Protein AF-A0A9D6QHA3-F1 (afdb_monomer_lite)

Foldseek 3Di:
DDDDLVVQLVCQQPNDDPGHHCNPVADSVRSSVVSVVVVVVVVVVVVVVVVVVPDPDDDDPPVPDDPPPDDPDDDD

Radius of gyration: 21.06 Å; chains: 1; bounding box: 57×30×45 Å

Secondary structure (DSSP, 8-state):
-PPPHHHHHHHHHH-BTTBPP-TTTS-HHHHHHHHHHHHHHHHHHHHHHHHHTTS--PPP----------------

pLDDT: mean 73.37, std 17.14, range [43.97, 90.88]

Structure (mmCIF, N/CA/C/O backbone):
data_AF-A0A9D6QHA3-F1
#
_entry.id   AF-A0A9D6QHA3-F1
#
loop_
_atom_site.group_PDB
_atom_site.id
_atom_site.type_symbol
_atom_site.label_atom_id
_atom_site.label_alt_id
_atom_site.label_comp_id
_atom_site.label_asym_id
_atom_site.label_entity_id
_atom_site.label_seq_id
_atom_site.pdbx_PDB_ins_code
_atom_site.Cartn_x
_atom_site.Cartn_y
_atom_site.Cartn_z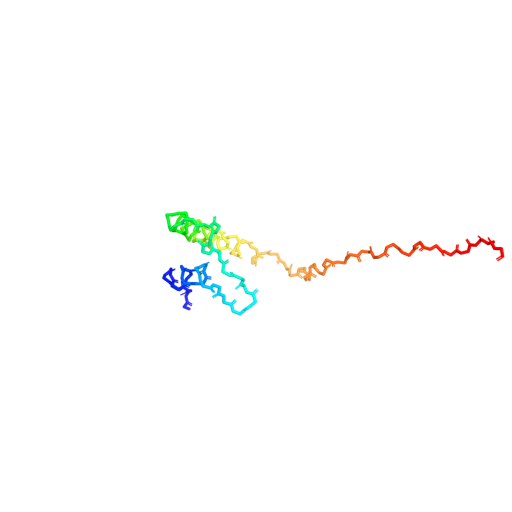
_atom_site.occupancy
_atom_site.B_iso_or_equiv
_atom_site.auth_seq_id
_atom_site.auth_comp_id
_atom_site.auth_asym_id
_atom_site.auth_atom_id
_atom_site.pdbx_PDB_model_num
ATOM 1 N N . VAL A 1 1 ? -16.184 12.143 -0.224 1.00 45.12 1 VAL A N 1
ATOM 2 C CA . VAL A 1 1 ? -15.856 11.233 -1.350 1.00 45.12 1 VAL A CA 1
ATOM 3 C C . VAL A 1 1 ? -14.522 10.573 -1.049 1.00 45.12 1 VAL A C 1
ATOM 5 O O . VAL A 1 1 ? -13.520 11.269 -0.965 1.00 45.12 1 VAL A O 1
ATOM 8 N N . GLY A 1 2 ? -14.527 9.270 -0.757 1.00 69.38 2 GLY A N 1
ATOM 9 C CA . GLY A 1 2 ? -13.310 8.525 -0.420 1.00 69.38 2 GLY A CA 1
ATOM 10 C C . GLY A 1 2 ? -12.378 8.385 -1.624 1.00 69.38 2 GLY A C 1
ATOM 11 O O . GLY A 1 2 ? -12.836 8.350 -2.766 1.00 69.38 2 GLY A O 1
ATOM 12 N N . ILE A 1 3 ? -11.073 8.305 -1.366 1.00 76.88 3 ILE A N 1
ATOM 13 C CA . ILE A 1 3 ? -10.049 8.084 -2.396 1.00 76.88 3 ILE A CA 1
ATOM 14 C C . ILE A 1 3 ? -10.395 6.802 -3.170 1.00 76.88 3 ILE A C 1
ATOM 16 O O . ILE A 1 3 ? -10.752 5.798 -2.553 1.00 76.88 3 ILE A O 1
ATOM 20 N N . LYS A 1 4 ? -10.318 6.830 -4.504 1.00 86.50 4 LYS A N 1
ATOM 21 C CA . LYS A 1 4 ? -10.535 5.650 -5.361 1.00 86.50 4 LYS A CA 1
ATOM 22 C C . LYS A 1 4 ? -9.353 4.686 -5.236 1.00 86.50 4 LYS A C 1
ATOM 24 O O . LYS A 1 4 ? -8.210 5.127 -5.168 1.00 86.50 4 LYS A O 1
ATOM 29 N N . ASP A 1 5 ? -9.614 3.385 -5.238 1.00 86.31 5 ASP A N 1
ATOM 30 C CA . ASP A 1 5 ? -8.596 2.316 -5.206 1.00 86.31 5 ASP A CA 1
ATOM 31 C C . ASP A 1 5 ? -7.512 2.494 -6.283 1.00 86.31 5 ASP A C 1
ATOM 33 O O . ASP A 1 5 ? -6.326 2.484 -5.954 1.00 86.31 5 ASP A O 1
ATOM 37 N N . GLY A 1 6 ? -7.891 2.785 -7.530 1.00 88.38 6 GLY A N 1
ATOM 38 C CA . GLY A 1 6 ? -6.935 3.075 -8.604 1.00 88.38 6 GLY A CA 1
ATOM 39 C C . GLY A 1 6 ? -6.020 4.278 -8.326 1.00 88.38 6 GLY A C 1
ATOM 40 O O . GLY A 1 6 ? -4.850 4.271 -8.710 1.00 88.38 6 GLY A O 1
ATOM 41 N N . GLN A 1 7 ? -6.502 5.288 -7.594 1.00 88.62 7 GLN A N 1
ATOM 42 C CA . GLN A 1 7 ? -5.672 6.426 -7.189 1.00 88.62 7 GLN A CA 1
ATOM 43 C C . GLN A 1 7 ? -4.668 6.018 -6.104 1.00 88.62 7 GLN A C 1
ATOM 45 O O . GLN A 1 7 ? -3.522 6.453 -6.146 1.00 88.62 7 GLN A O 1
ATOM 50 N N . ILE A 1 8 ? -5.058 5.141 -5.173 1.00 87.00 8 ILE A N 1
ATOM 51 C CA . ILE A 1 8 ? -4.140 4.583 -4.167 1.00 87.00 8 ILE A CA 1
ATOM 52 C C . ILE A 1 8 ? -3.060 3.746 -4.859 1.00 87.00 8 ILE A C 1
ATOM 54 O O . ILE A 1 8 ? -1.879 3.910 -4.563 1.00 87.00 8 ILE A O 1
ATOM 58 N N . PHE A 1 9 ? -3.437 2.918 -5.837 1.00 89.62 9 PHE A N 1
ATOM 59 C CA . PHE A 1 9 ? -2.480 2.146 -6.631 1.00 89.62 9 PHE A CA 1
ATOM 60 C C . PHE A 1 9 ? -1.466 3.050 -7.345 1.00 89.62 9 PHE A C 1
ATOM 62 O O . PHE A 1 9 ? -0.265 2.769 -7.330 1.00 89.62 9 PHE A O 1
ATOM 69 N N . HIS A 1 10 ? -1.933 4.156 -7.934 1.00 90.50 10 HIS A N 1
ATOM 70 C CA . HIS A 1 10 ? -1.064 5.137 -8.577 1.00 90.50 10 HIS A CA 1
ATOM 71 C C . HIS A 1 10 ? -0.099 5.781 -7.574 1.00 90.50 10 HIS A C 1
ATOM 73 O O . HIS A 1 10 ? 1.096 5.833 -7.843 1.00 90.50 10 HIS A O 1
ATOM 79 N N . ILE A 1 11 ? -0.582 6.199 -6.400 1.00 90.44 11 ILE A N 1
ATOM 80 C CA . ILE A 1 11 ? 0.245 6.818 -5.352 1.00 90.44 11 ILE A CA 1
ATOM 81 C C . ILE A 1 11 ? 1.307 5.844 -4.826 1.00 90.44 11 ILE A C 1
ATOM 83 O O . ILE A 1 11 ? 2.460 6.225 -4.679 1.00 90.44 11 ILE A O 1
ATOM 87 N N . VAL A 1 12 ? 0.965 4.576 -4.585 1.00 88.06 12 VAL A N 1
ATOM 88 C CA . VAL A 1 12 ? 1.947 3.566 -4.142 1.00 88.06 12 VAL A CA 1
ATOM 89 C C . VAL A 1 12 ? 2.990 3.302 -5.233 1.00 88.06 12 VAL A C 1
ATOM 91 O O . VAL A 1 12 ? 4.169 3.099 -4.947 1.00 88.06 12 VAL A O 1
ATOM 94 N N . THR A 1 13 ? 2.569 3.334 -6.498 1.00 88.25 13 THR A N 1
ATOM 95 C CA . THR A 1 13 ? 3.448 3.064 -7.639 1.00 88.25 13 THR A CA 1
ATOM 96 C C . THR A 1 13 ? 4.377 4.232 -7.947 1.00 88.25 13 THR A C 1
ATOM 98 O O . THR 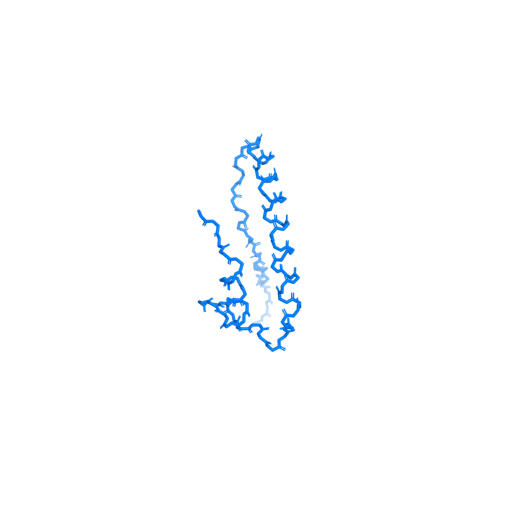A 1 13 ? 5.572 4.023 -8.093 1.00 88.25 13 THR A O 1
ATOM 101 N N . TYR A 1 14 ? 3.873 5.456 -8.044 1.00 90.00 14 TYR A N 1
ATOM 102 C CA . TYR A 1 14 ? 4.652 6.610 -8.507 1.00 90.00 14 TYR A CA 1
ATOM 103 C C . TYR A 1 14 ? 5.065 7.558 -7.381 1.00 90.00 14 TYR A C 1
ATOM 105 O O . TYR A 1 14 ? 5.883 8.446 -7.597 1.00 90.00 14 TYR A O 1
ATOM 113 N N . GLY A 1 15 ? 4.551 7.348 -6.171 1.00 88.69 15 GLY A N 1
ATOM 114 C CA . GLY A 1 15 ? 4.645 8.325 -5.097 1.00 88.69 15 GLY A CA 1
ATOM 115 C C . GLY A 1 15 ? 3.640 9.465 -5.279 1.00 88.69 15 GLY A C 1
ATOM 116 O O . GLY A 1 15 ? 2.962 9.591 -6.302 1.00 88.69 15 GLY A O 1
ATOM 117 N N . GLN A 1 16 ? 3.516 10.308 -4.258 1.00 89.31 16 GLN A N 1
ATOM 118 C CA . GLN A 1 16 ? 2.758 11.557 -4.333 1.00 89.31 16 GLN A CA 1
ATOM 119 C C . GLN A 1 16 ? 3.275 12.543 -3.285 1.00 89.31 16 GLN A C 1
ATOM 121 O O . GLN A 1 16 ? 3.368 12.206 -2.105 1.00 89.31 16 GLN A O 1
ATOM 126 N N . LYS A 1 17 ? 3.529 13.794 -3.692 1.00 88.12 17 LYS A N 1
ATOM 127 C CA . LYS A 1 17 ? 4.087 14.843 -2.817 1.00 88.12 17 LYS A CA 1
ATOM 128 C C . LYS A 1 17 ? 5.393 14.354 -2.171 1.00 88.12 17 LYS A C 1
ATOM 130 O O . LYS A 1 17 ? 6.329 14.038 -2.891 1.00 88.12 17 LYS A O 1
ATOM 135 N N . ASN A 1 18 ? 5.433 14.247 -0.843 1.00 90.38 18 ASN A N 1
ATOM 136 C CA . ASN A 1 18 ? 6.596 13.768 -0.092 1.00 90.38 18 ASN A CA 1
ATOM 137 C C . ASN A 1 18 ? 6.647 12.237 0.057 1.00 90.38 18 ASN A C 1
ATOM 139 O O . ASN A 1 18 ? 7.577 11.719 0.669 1.00 90.38 18 ASN A O 1
ATOM 143 N N . MET A 1 19 ? 5.658 11.500 -0.456 1.00 87.75 19 MET A N 1
ATOM 144 C CA . MET A 1 19 ? 5.665 10.038 -0.442 1.00 87.75 19 MET A CA 1
ATOM 145 C C . MET A 1 19 ? 6.468 9.519 -1.637 1.00 87.75 19 MET A C 1
ATOM 147 O O . MET A 1 19 ? 6.094 9.776 -2.782 1.00 87.75 19 MET A O 1
ATOM 151 N N . ALA A 1 20 ? 7.552 8.787 -1.364 1.00 87.06 20 ALA A N 1
ATOM 152 C CA . ALA A 1 20 ? 8.385 8.157 -2.385 1.00 87.06 20 ALA A CA 1
ATOM 153 C C . ALA A 1 20 ? 7.638 7.043 -3.141 1.00 87.06 20 ALA A C 1
ATOM 155 O O . ALA A 1 20 ? 6.621 6.521 -2.681 1.00 87.06 20 ALA A O 1
ATOM 156 N N . SER A 1 21 ? 8.162 6.663 -4.308 1.00 88.44 21 SER A N 1
ATOM 157 C CA . SER A 1 21 ? 7.668 5.508 -5.059 1.00 88.44 21 SER A CA 1
ATOM 158 C C . SER A 1 21 ? 8.038 4.202 -4.352 1.00 88.44 21 SER A C 1
ATOM 160 O O . SER A 1 21 ? 9.195 3.979 -3.996 1.00 88.44 21 SER A O 1
ATOM 162 N N . TYR A 1 22 ? 7.063 3.302 -4.218 1.00 86.69 22 TYR A N 1
ATOM 163 C CA . TYR A 1 22 ? 7.267 1.942 -3.710 1.00 86.69 22 TYR A CA 1
ATOM 164 C C . TYR A 1 22 ? 7.262 0.902 -4.836 1.00 86.69 22 TYR A C 1
ATOM 166 O O . TYR A 1 22 ? 7.087 -0.293 -4.588 1.00 86.69 22 TYR A O 1
ATOM 174 N N . ALA A 1 23 ? 7.455 1.332 -6.090 1.00 83.19 23 ALA A N 1
ATOM 175 C CA . ALA A 1 23 ? 7.341 0.444 -7.241 1.00 83.19 23 ALA A CA 1
ATOM 176 C C . ALA A 1 23 ? 8.365 -0.700 -7.242 1.00 83.19 23 ALA A C 1
ATOM 178 O O . ALA A 1 23 ? 8.044 -1.796 -7.695 1.00 83.19 23 ALA A O 1
ATOM 179 N N . THR A 1 24 ? 9.574 -0.451 -6.743 1.00 86.56 24 THR A N 1
ATOM 180 C CA . THR A 1 24 ? 10.670 -1.431 -6.699 1.00 86.56 24 THR A CA 1
ATOM 181 C C . THR A 1 24 ? 10.573 -2.388 -5.514 1.00 86.56 24 THR A C 1
ATOM 183 O O . THR A 1 24 ? 11.099 -3.491 -5.584 1.00 86.56 24 THR A O 1
ATOM 186 N N . GLN A 1 25 ? 9.900 -1.980 -4.435 1.00 86.12 25 GLN A N 1
ATOM 187 C CA . GLN A 1 25 ? 9.825 -2.742 -3.184 1.00 86.12 25 GLN A CA 1
ATOM 188 C C . GLN A 1 25 ? 8.572 -3.619 -3.099 1.00 86.12 25 GLN A C 1
ATOM 190 O O . GLN A 1 25 ? 8.569 -4.615 -2.384 1.00 86.12 25 GLN A O 1
ATOM 195 N N . VAL A 1 26 ? 7.502 -3.255 -3.814 1.00 86.25 26 VAL A N 1
ATOM 196 C CA . VAL A 1 26 ? 6.207 -3.940 -3.721 1.00 86.25 26 VAL A CA 1
ATOM 197 C C . VAL A 1 26 ? 5.765 -4.421 -5.098 1.00 86.25 26 VAL A C 1
ATOM 199 O O . VAL A 1 26 ?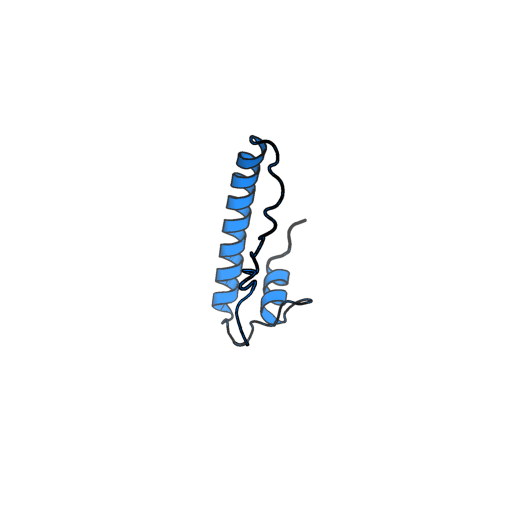 5.543 -3.616 -6.010 1.00 86.25 26 VAL A O 1
ATOM 202 N N . SER A 1 27 ? 5.575 -5.731 -5.233 1.00 90.00 27 SER A N 1
ATOM 203 C CA . SER A 1 27 ? 5.008 -6.369 -6.425 1.00 90.00 27 SER A CA 1
ATOM 204 C C . SER A 1 27 ? 3.578 -5.895 -6.693 1.00 90.00 27 SER A C 1
ATOM 206 O O . SER A 1 27 ? 2.851 -5.512 -5.779 1.00 90.00 27 SER A O 1
ATOM 208 N N . ARG A 1 28 ? 3.133 -5.930 -7.957 1.00 87.75 28 ARG A N 1
ATOM 209 C CA . ARG A 1 28 ? 1.776 -5.485 -8.341 1.00 87.75 28 ARG A CA 1
ATOM 210 C C . ARG A 1 28 ? 0.682 -6.183 -7.521 1.00 87.75 28 ARG A C 1
ATOM 212 O O . ARG A 1 28 ? -0.281 -5.525 -7.140 1.00 87.75 28 ARG A O 1
ATOM 219 N N . ASP A 1 29 ? 0.839 -7.479 -7.267 1.00 89.56 29 ASP A N 1
ATOM 220 C CA . ASP A 1 29 ? -0.121 -8.285 -6.507 1.00 89.56 29 ASP A CA 1
ATOM 221 C C . ASP A 1 29 ? -0.218 -7.827 -5.041 1.00 89.56 29 ASP A C 1
ATOM 223 O O . ASP A 1 29 ? -1.304 -7.534 -4.536 1.00 89.56 29 ASP A O 1
ATOM 227 N N . ASP A 1 30 ? 0.930 -7.623 -4.391 1.00 89.69 30 ASP A N 1
ATOM 228 C CA . ASP A 1 30 ? 0.995 -7.105 -3.023 1.00 89.69 30 ASP A CA 1
ATOM 229 C C . ASP A 1 30 ? 0.425 -5.692 -2.894 1.00 89.69 30 ASP A C 1
ATOM 231 O O . ASP A 1 30 ? -0.228 -5.386 -1.898 1.00 89.69 30 ASP A O 1
ATOM 235 N N . ARG A 1 31 ? 0.555 -4.837 -3.918 1.00 89.75 31 ARG A N 1
ATOM 236 C CA . ARG A 1 31 ? -0.085 -3.507 -3.900 1.00 89.75 31 ARG A CA 1
ATOM 237 C C . ARG A 1 31 ? -1.605 -3.611 -3.786 1.00 89.75 31 ARG A C 1
ATOM 239 O O . ARG A 1 31 ? -2.204 -2.847 -3.033 1.00 89.75 31 ARG A O 1
ATOM 246 N N . TRP A 1 32 ? -2.232 -4.556 -4.487 1.00 90.75 32 TRP A N 1
ATOM 247 C CA . TRP A 1 32 ? -3.678 -4.776 -4.382 1.00 90.75 32 TRP A CA 1
ATOM 248 C C . TRP A 1 32 ? -4.079 -5.315 -3.008 1.00 90.75 32 TRP A C 1
ATOM 250 O O . TRP A 1 32 ? -5.050 -4.826 -2.427 1.00 90.75 32 TRP A O 1
ATOM 260 N N . LYS A 1 33 ? -3.296 -6.239 -2.439 1.00 90.88 33 LYS A N 1
ATOM 261 C CA . LYS A 1 33 ? -3.504 -6.735 -1.067 1.00 90.88 33 LYS A CA 1
ATOM 262 C C . LYS A 1 33 ? -3.414 -5.612 -0.032 1.00 90.88 33 LYS A C 1
ATOM 264 O O . LYS A 1 33 ? -4.286 -5.507 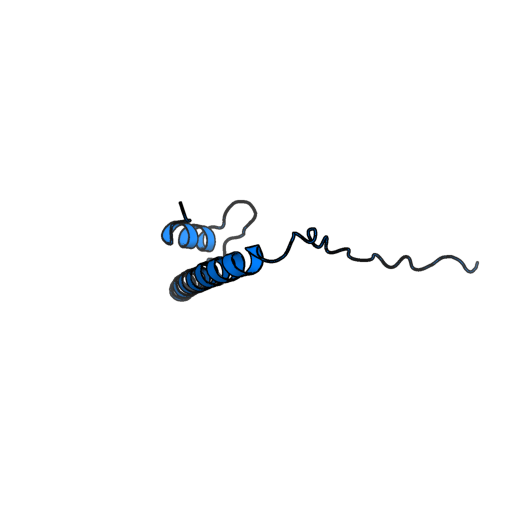0.830 1.00 90.88 33 LYS A O 1
ATOM 269 N N . VAL A 1 34 ? -2.425 -4.725 -0.154 1.00 88.81 34 VAL A N 1
ATOM 270 C CA . VAL A 1 34 ? -2.272 -3.552 0.721 1.00 88.81 34 VAL A CA 1
ATOM 271 C C . VAL A 1 34 ? -3.486 -2.629 0.620 1.00 88.81 34 VAL A C 1
ATOM 273 O O . VAL A 1 34 ? -4.004 -2.193 1.644 1.00 88.81 34 VAL A O 1
ATOM 276 N N . ILE A 1 35 ? -3.995 -2.361 -0.586 1.00 89.44 35 ILE A N 1
ATOM 277 C CA . ILE A 1 35 ? -5.184 -1.513 -0.774 1.00 89.44 35 ILE A CA 1
ATOM 278 C C . ILE A 1 35 ? -6.413 -2.126 -0.089 1.00 89.44 35 ILE A C 1
ATOM 280 O O . ILE A 1 35 ? -7.145 -1.417 0.606 1.00 89.44 35 ILE A O 1
ATOM 284 N N . LEU A 1 36 ? -6.633 -3.435 -0.249 1.00 90.88 36 LEU A N 1
ATOM 285 C CA . LEU A 1 36 ? -7.734 -4.151 0.405 1.00 90.88 36 LEU A CA 1
ATOM 286 C C . LEU A 1 36 ? -7.612 -4.105 1.932 1.00 90.88 36 LEU A C 1
ATOM 288 O O . LEU A 1 36 ? -8.602 -3.863 2.624 1.00 90.88 36 LEU A O 1
ATOM 292 N N . TYR A 1 37 ? -6.396 -4.262 2.453 1.00 90.44 37 TYR A N 1
ATOM 293 C CA . TYR A 1 37 ? -6.127 -4.156 3.881 1.00 90.44 37 TYR A CA 1
ATOM 294 C C . TYR A 1 37 ? -6.355 -2.732 4.411 1.00 90.44 37 TYR A C 1
ATOM 296 O O . TYR A 1 37 ? -7.036 -2.533 5.410 1.00 90.44 37 TYR A O 1
ATOM 304 N N . VAL A 1 38 ? -5.903 -1.699 3.700 1.00 87.31 38 VAL A N 1
ATOM 305 C CA . VAL A 1 38 ? -6.183 -0.303 4.076 1.00 87.31 38 VAL A CA 1
ATOM 306 C C . VAL A 1 38 ? -7.690 -0.022 4.081 1.00 87.31 38 VAL 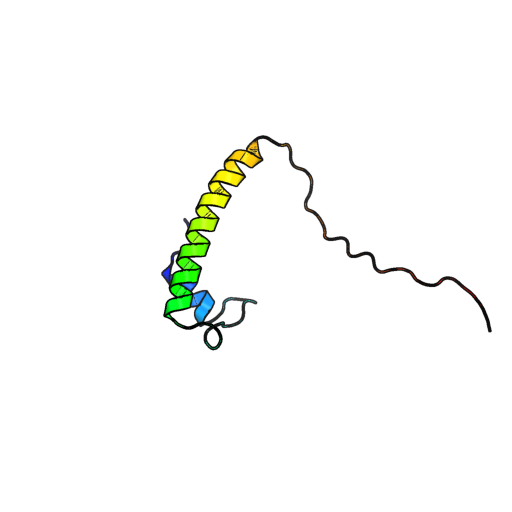A C 1
ATOM 308 O O . VAL A 1 38 ? -8.175 0.721 4.931 1.00 87.31 38 VAL A O 1
ATOM 311 N N . ARG A 1 39 ? -8.470 -0.636 3.182 1.00 86.44 39 ARG A N 1
ATOM 312 C CA . ARG A 1 39 ? -9.938 -0.524 3.194 1.00 86.44 39 ARG A CA 1
ATOM 313 C C . ARG A 1 39 ? -10.576 -1.190 4.402 1.00 86.44 39 ARG A C 1
ATOM 315 O O . ARG A 1 39 ? -11.511 -0.615 4.960 1.00 86.44 39 ARG A O 1
ATOM 322 N N . SER A 1 40 ? -10.105 -2.367 4.808 1.00 87.38 40 SER A N 1
ATOM 323 C CA . SER A 1 40 ? -10.605 -2.999 6.031 1.00 87.38 40 SER A CA 1
ATOM 324 C C . SER A 1 40 ? -10.248 -2.160 7.258 1.00 87.38 40 SER A C 1
ATOM 326 O O . SER A 1 40 ? -11.090 -1.989 8.136 1.00 87.38 40 SER A O 1
ATOM 328 N N . LEU A 1 41 ? -9.055 -1.559 7.292 1.00 87.25 41 LEU A N 1
ATOM 329 C CA . LEU A 1 41 ? -8.654 -0.629 8.347 1.00 87.25 41 LEU A CA 1
ATOM 330 C C . LEU A 1 41 ? -9.498 0.647 8.354 1.00 87.25 41 LEU A C 1
ATOM 332 O O . LEU A 1 41 ? -9.899 1.087 9.419 1.00 87.25 41 LEU A O 1
ATOM 336 N N . GLN A 1 42 ? -9.825 1.232 7.199 1.00 85.62 42 GLN A N 1
ATOM 337 C CA . GLN A 1 42 ? -10.708 2.405 7.127 1.00 85.62 42 GLN A CA 1
ATOM 338 C C . GLN A 1 42 ? -12.108 2.108 7.675 1.00 85.62 42 GLN A C 1
ATOM 340 O O . GLN A 1 42 ? -12.691 2.962 8.337 1.00 85.62 42 GLN A O 1
ATOM 345 N N . LYS A 1 43 ? -12.644 0.908 7.415 1.00 84.06 43 LYS A N 1
ATOM 346 C CA . LYS A 1 43 ? -13.929 0.465 7.978 1.00 84.06 43 LYS A CA 1
ATOM 347 C C . LYS A 1 43 ? -13.845 0.320 9.499 1.00 84.06 43 LYS A C 1
ATOM 349 O O . LYS A 1 43 ? -14.628 0.951 10.198 1.00 84.06 43 LYS A O 1
ATOM 354 N N . GLN A 1 44 ? -12.832 -0.392 9.990 1.00 84.12 44 GLN A N 1
ATOM 355 C CA . GLN A 1 44 ? -12.583 -0.564 11.426 1.00 84.12 44 GLN A CA 1
ATOM 356 C C . GLN A 1 44 ? -12.322 0.767 12.141 1.00 84.12 44 GLN A C 1
ATOM 358 O O . GLN A 1 44 ? -12.785 0.979 13.257 1.00 84.12 44 GLN A O 1
ATOM 363 N N . ALA A 1 45 ? -11.603 1.690 11.501 1.00 80.00 45 ALA A N 1
ATOM 364 C CA . ALA A 1 45 ? -11.352 3.027 12.021 1.00 80.00 45 ALA A CA 1
ATOM 365 C C . ALA A 1 45 ? -12.625 3.877 12.029 1.00 80.00 45 ALA A C 1
ATOM 367 O O . ALA A 1 45 ? -12.809 4.656 12.952 1.00 80.00 45 ALA A O 1
ATOM 368 N N . ALA A 1 46 ? -13.522 3.725 11.052 1.00 76.06 46 ALA A N 1
ATOM 369 C CA . ALA A 1 46 ? -14.826 4.383 11.078 1.00 76.06 46 ALA A CA 1
ATOM 370 C C . ALA A 1 46 ? -15.712 3.843 12.215 1.00 76.06 46 ALA A C 1
ATOM 372 O O . ALA A 1 46 ? -16.388 4.620 12.887 1.00 76.06 46 ALA A O 1
ATOM 373 N N . GLU A 1 47 ? -15.669 2.535 12.474 1.00 69.88 47 GLU A N 1
ATOM 374 C CA . GLU A 1 47 ? -16.344 1.905 13.616 1.00 69.88 47 GLU A CA 1
ATOM 375 C C . GLU A 1 47 ? -15.733 2.371 14.947 1.00 69.88 47 GLU A C 1
ATOM 377 O O . GLU A 1 47 ? -16.448 2.814 15.842 1.00 69.88 47 GLU A O 1
ATOM 382 N N . SER A 1 48 ? -14.403 2.398 15.036 1.00 62.56 48 SER A N 1
ATOM 383 C CA . SER A 1 48 ? -13.665 2.864 16.216 1.00 62.56 48 SER A CA 1
ATOM 384 C C . SER A 1 48 ? -13.826 4.371 16.453 1.00 62.56 48 SER A C 1
ATOM 386 O O . SER A 1 48 ? -13.913 4.804 17.596 1.00 62.56 48 SER A O 1
ATOM 388 N N . ALA A 1 49 ? -13.937 5.185 15.399 1.00 60.03 49 ALA A N 1
ATOM 389 C CA . ALA A 1 49 ? -14.235 6.615 15.493 1.00 60.03 49 ALA A CA 1
ATOM 390 C C . ALA A 1 49 ? -15.676 6.865 15.961 1.00 60.03 49 ALA A C 1
ATOM 392 O O . ALA A 1 49 ? -15.924 7.803 16.716 1.00 60.03 49 ALA A O 1
ATOM 393 N N . LYS A 1 50 ? -16.622 5.995 15.580 1.00 56.69 50 LYS A N 1
ATOM 394 C CA . LYS A 1 50 ? -17.984 6.003 16.129 1.00 56.69 50 LYS A CA 1
ATOM 395 C C . LYS A 1 50 ? -17.991 5.652 17.622 1.00 56.69 50 LYS A C 1
ATOM 397 O O . LYS A 1 50 ? -18.811 6.187 18.359 1.00 56.69 50 LYS A O 1
ATOM 402 N N . GLN A 1 51 ? -17.051 4.817 18.071 1.00 52.75 51 GLN A N 1
ATOM 403 C CA . GLN A 1 51 ? -16.837 4.491 19.485 1.00 52.75 51 GLN A CA 1
ATOM 404 C C . GLN A 1 51 ? -16.116 5.617 20.256 1.00 52.75 51 GLN A C 1
ATOM 406 O O . GLN A 1 51 ? -16.438 5.881 21.411 1.00 52.75 51 GLN A O 1
ATOM 411 N N . ALA A 1 52 ? -15.178 6.322 19.615 1.00 49.81 52 ALA A N 1
ATOM 412 C CA . ALA A 1 52 ? -14.411 7.422 20.209 1.00 49.81 52 ALA A CA 1
ATOM 413 C C . ALA A 1 52 ? -15.212 8.730 20.358 1.00 49.81 52 ALA A C 1
ATOM 415 O O . ALA A 1 52 ? -14.818 9.603 21.126 1.00 49.81 52 ALA A O 1
ATOM 416 N N . ALA A 1 53 ? -16.363 8.861 19.693 1.00 50.31 53 ALA A N 1
ATOM 417 C CA . ALA A 1 53 ? -17.273 9.998 19.859 1.00 50.31 53 ALA A CA 1
ATOM 418 C C . ALA A 1 53 ? -18.002 10.038 21.225 1.00 50.31 53 ALA A C 1
ATOM 420 O O . ALA A 1 53 ? -18.780 10.957 21.466 1.00 50.31 53 ALA A O 1
ATOM 421 N N . ALA A 1 54 ? -17.751 9.075 22.123 1.00 51.66 54 ALA A N 1
ATOM 422 C CA . ALA A 1 54 ? -18.273 9.055 23.494 1.00 51.66 54 ALA A CA 1
ATOM 423 C C . ALA A 1 54 ? -17.240 9.440 24.579 1.00 51.66 54 ALA A C 1
ATOM 425 O O . ALA A 1 54 ? -17.568 9.386 25.763 1.00 51.66 54 ALA A O 1
ATOM 426 N N . ALA A 1 55 ? -16.016 9.849 24.220 1.00 51.03 55 ALA A N 1
ATOM 427 C CA . ALA A 1 55 ? -15.023 10.348 25.175 1.00 51.03 55 ALA A CA 1
ATOM 428 C C . ALA A 1 55 ? -14.583 11.779 24.794 1.00 51.03 55 ALA A C 1
ATOM 430 O O . ALA A 1 55 ? -14.178 11.994 23.650 1.00 51.03 55 ALA A O 1
ATOM 431 N N . PRO A 1 56 ? -14.681 12.775 25.701 1.00 59.41 56 PRO A N 1
ATOM 432 C CA . PRO A 1 56 ? -14.298 14.156 25.408 1.00 59.41 56 PRO A CA 1
ATOM 433 C C . PRO A 1 56 ? -12.816 14.274 24.994 1.00 59.41 56 PRO A C 1
ATOM 435 O O . PRO A 1 56 ? -11.989 13.451 25.394 1.00 59.41 56 PRO A O 1
ATOM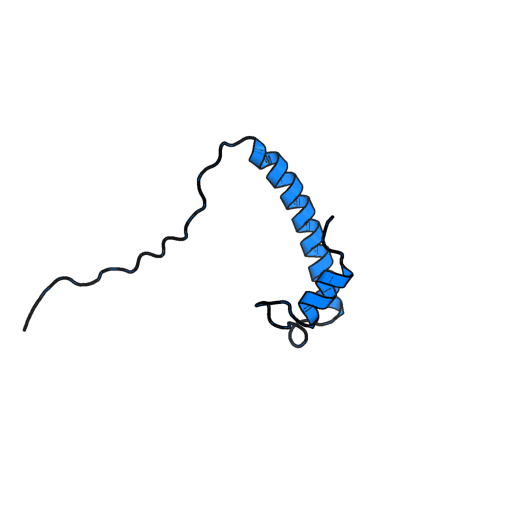 438 N N . PRO A 1 57 ? -12.474 15.287 24.176 1.00 59.88 57 PRO A N 1
ATOM 439 C CA . PRO A 1 57 ? -11.216 15.358 23.441 1.00 59.88 57 PRO A CA 1
ATOM 440 C C . PRO A 1 57 ? -10.035 15.601 24.384 1.00 59.88 57 PRO A C 1
ATOM 442 O O . PRO A 1 57 ? -9.866 16.698 24.913 1.00 59.88 57 PRO A O 1
ATOM 445 N N . ALA A 1 58 ? -9.183 14.594 24.563 1.00 55.19 58 ALA A N 1
ATOM 446 C CA . ALA A 1 58 ? -7.841 14.809 25.089 1.00 55.19 58 ALA A CA 1
ATOM 447 C C . ALA A 1 58 ? -6.924 15.297 23.940 1.00 55.19 58 ALA A C 1
ATOM 449 O O . ALA A 1 58 ? -7.006 14.763 22.831 1.00 55.19 58 ALA A O 1
ATOM 450 N N . PRO A 1 59 ? -6.101 16.339 24.166 1.00 57.44 59 PRO A N 1
ATOM 451 C CA . PRO A 1 59 ? -5.337 17.045 23.134 1.00 57.44 59 PRO A CA 1
ATOM 452 C C . PRO A 1 59 ? -4.320 16.143 22.416 1.00 57.44 59 PRO A C 1
ATOM 454 O O . PRO A 1 59 ? -3.901 15.127 22.974 1.00 57.44 59 PRO A O 1
ATOM 457 N N . PRO A 1 60 ? -3.899 16.511 21.186 1.00 53.84 60 PRO A N 1
ATOM 458 C CA . PRO A 1 60 ? -2.959 15.721 20.403 1.00 53.84 60 PRO A CA 1
ATOM 459 C C . PRO A 1 60 ? -1.699 15.471 21.227 1.00 53.84 60 PRO A C 1
ATOM 461 O O . PRO A 1 60 ? -1.082 16.418 21.721 1.00 53.84 60 PRO A O 1
ATOM 464 N N . SER A 1 61 ? -1.306 14.203 21.358 1.00 52.50 61 SER A N 1
ATOM 465 C CA . SER A 1 61 ? 0.037 13.846 21.795 1.00 52.50 61 SER A CA 1
ATOM 466 C C . SER A 1 61 ? 1.031 14.427 20.793 1.00 52.50 61 SER A C 1
ATOM 468 O O . SER A 1 61 ? 1.437 13.777 19.832 1.00 52.50 61 SER A O 1
ATOM 470 N N . SER A 1 62 ? 1.438 15.673 21.036 1.00 53.62 62 SER A N 1
ATOM 471 C CA . SER A 1 62 ? 2.799 16.108 20.787 1.00 53.62 62 SER A CA 1
ATOM 472 C C . SER A 1 62 ? 3.684 15.029 21.390 1.00 53.62 62 SER A C 1
ATOM 474 O O . SER A 1 62 ? 3.791 14.922 22.611 1.00 53.62 62 SER A O 1
ATOM 476 N N . VAL A 1 63 ? 4.262 14.183 20.537 1.00 53.72 63 VAL A N 1
ATOM 477 C CA . VAL A 1 63 ? 5.424 13.371 20.892 1.00 53.72 63 VAL A CA 1
ATOM 478 C C . VAL A 1 63 ? 6.518 14.367 21.256 1.00 53.72 63 VAL A C 1
ATOM 480 O O . VAL A 1 63 ? 7.263 14.896 20.436 1.00 53.72 63 VAL A O 1
ATOM 483 N N . GLN A 1 64 ? 6.503 14.704 22.535 1.00 43.97 64 GLN A N 1
ATOM 484 C CA . GLN A 1 64 ? 7.534 15.383 23.269 1.00 43.97 64 GLN A CA 1
ATOM 485 C C . GLN A 1 64 ? 8.683 14.384 23.353 1.00 43.97 64 GLN A C 1
ATOM 487 O O . GLN A 1 64 ? 8.672 13.485 24.185 1.00 43.97 64 GLN A O 1
ATOM 492 N N . ALA A 1 65 ? 9.642 14.487 22.435 1.00 44.44 65 ALA A N 1
ATOM 493 C CA . ALA A 1 65 ? 10.928 13.834 22.608 1.00 44.44 65 ALA A CA 1
ATOM 494 C C . ALA A 1 65 ? 11.728 14.681 23.613 1.00 44.44 65 ALA A C 1
ATOM 496 O O . ALA A 1 65 ? 12.094 15.815 23.282 1.00 44.44 65 ALA A O 1
ATOM 497 N N . PRO A 1 66 ? 11.982 14.202 24.845 1.00 51.69 66 PRO A N 1
ATOM 498 C CA . PRO A 1 66 ? 12.877 14.899 25.752 1.00 51.69 66 PRO A CA 1
ATOM 499 C C . PRO A 1 66 ? 14.278 14.865 25.136 1.00 51.69 66 PRO A C 1
ATOM 501 O O . PRO A 1 66 ? 14.860 13.796 24.968 1.00 51.69 66 PRO A O 1
ATOM 504 N N . ARG A 1 67 ? 14.843 16.028 24.791 1.00 47.66 67 ARG A N 1
ATOM 505 C CA . ARG A 1 67 ? 16.303 16.134 24.690 1.00 47.66 67 ARG A CA 1
ATOM 506 C C . ARG A 1 67 ? 16.807 16.023 26.131 1.00 47.66 67 ARG A C 1
ATOM 508 O O . ARG A 1 67 ? 16.433 16.881 26.933 1.00 47.66 67 ARG A O 1
ATOM 515 N N . PRO A 1 68 ? 17.582 14.994 26.508 1.00 53.72 68 PRO A N 1
ATOM 516 C CA . PRO A 1 68 ? 18.197 14.984 27.822 1.00 53.72 68 PRO A CA 1
ATOM 517 C C . PRO A 1 68 ? 19.215 16.128 27.869 1.00 53.72 68 PRO A C 1
ATOM 519 O O . PRO A 1 68 ? 20.257 16.072 27.220 1.00 53.72 68 PRO A O 1
ATOM 522 N N . SER A 1 69 ? 18.898 17.183 28.623 1.00 59.22 69 SER A N 1
ATOM 523 C CA . SER A 1 69 ? 19.881 18.156 29.099 1.00 59.22 69 SER A CA 1
ATOM 524 C C . SER A 1 69 ? 20.803 17.458 30.104 1.00 59.22 69 SER A C 1
ATOM 526 O O . SER A 1 69 ? 20.613 17.550 31.313 1.00 59.22 69 SER A O 1
ATOM 528 N N . VAL A 1 70 ? 21.785 16.721 29.589 1.00 61.56 70 VAL A N 1
ATOM 529 C CA . VAL A 1 70 ? 23.039 16.386 30.274 1.00 61.56 70 VAL A CA 1
ATOM 530 C C . VAL A 1 70 ? 24.044 17.406 29.710 1.00 61.56 70 VAL A C 1
ATOM 532 O O . VAL A 1 70 ? 24.115 17.573 28.501 1.00 61.56 70 VAL A O 1
ATOM 535 N N . GLN A 1 71 ? 24.777 18.231 30.446 1.00 51.12 71 GLN A N 1
ATOM 536 C CA . GLN A 1 71 ? 25.301 18.122 31.792 1.00 51.12 71 GLN A CA 1
ATOM 537 C C . GLN A 1 71 ? 25.636 19.553 32.250 1.00 51.12 71 GLN A C 1
ATOM 539 O O . GLN A 1 71 ? 26.362 20.278 31.571 1.00 51.12 71 GLN A O 1
ATOM 544 N N . ALA A 1 72 ? 25.087 19.971 33.387 1.00 48.59 72 ALA A N 1
ATOM 545 C CA . ALA A 1 72 ? 25.609 21.112 34.117 1.00 48.59 72 ALA A CA 1
ATOM 546 C C . ALA A 1 72 ? 26.862 20.663 34.884 1.00 48.59 72 ALA A C 1
ATOM 548 O O . ALA A 1 72 ? 26.767 19.782 35.733 1.00 48.59 72 ALA A O 1
ATOM 549 N N . GLY A 1 73 ? 27.989 21.319 34.600 1.00 49.28 73 GLY A N 1
ATOM 550 C CA . GLY A 1 73 ? 29.116 21.501 35.515 1.00 49.28 73 GLY A CA 1
ATOM 551 C C . GLY A 1 73 ? 30.098 20.337 35.673 1.00 49.28 73 GLY A C 1
ATOM 552 O O . GLY A 1 73 ? 29.705 19.179 35.737 1.00 49.28 73 GLY A O 1
ATOM 553 N N . VAL A 1 74 ? 31.369 20.729 35.849 1.00 59.19 74 VAL A N 1
ATOM 554 C CA . VAL A 1 74 ? 32.488 20.057 36.548 1.00 59.19 74 VAL A CA 1
ATOM 555 C C . VAL A 1 74 ? 33.756 19.950 35.670 1.00 59.19 74 VAL A C 1
ATOM 557 O O . VAL A 1 74 ? 33.963 18.974 34.964 1.00 59.19 74 VAL A O 1
ATOM 560 N N . ARG A 1 75 ? 34.643 20.948 35.861 1.00 46.16 75 ARG A N 1
ATOM 561 C CA . ARG A 1 75 ? 36.126 20.869 35.886 1.00 46.16 75 ARG A CA 1
ATOM 562 C C . ARG A 1 75 ? 36.908 20.691 34.571 1.00 46.16 75 ARG A C 1
ATOM 564 O O . ARG A 1 75 ? 37.073 19.574 34.099 1.00 46.16 75 ARG A O 1
ATOM 571 N N . GLN A 1 76 ? 37.559 21.759 34.105 1.00 49.16 76 GLN A N 1
ATOM 572 C CA . GLN A 1 76 ? 38.970 22.144 34.351 1.00 49.16 76 GLN A CA 1
ATOM 573 C C . GLN A 1 76 ? 39.236 23.475 33.642 1.00 49.16 76 GLN A C 1
ATOM 575 O O . GLN A 1 76 ? 38.694 23.651 32.530 1.00 49.16 76 GLN A O 1
#

Sequence (76 aa):
VGIKDGQIFHIVTYGQKNMASYATQVSRDDRWKVILYVRSLQKQAAESAKQAAAAPPAPPSSVQAPRPSVQAGVRQ